Protein AF-A0A965JSG3-F1 (afdb_monomer_lite)

Foldseek 3Di:
DDDDDDDDPPVVVVVVVVVVVVVVVVVPPPPLQVPDDFDDPVQQVVLQVQCPDPPKAWDDPVVCVVCVVVVSHNDDPPWTWIWRQDPVAIKIFTHDPRGTRGIDGDD

Radius of gyration: 24.78 Å; chains: 1; bounding box: 56×25×81 Å

Structure (mmCIF, N/CA/C/O backbone):
data_AF-A0A965JSG3-F1
#
_entry.id   AF-A0A965JSG3-F1
#
loop_
_atom_site.group_PDB
_atom_site.id
_atom_site.type_symbol
_atom_site.label_atom_id
_atom_site.label_alt_id
_atom_site.label_comp_id
_atom_site.label_asym_id
_atom_site.label_entity_id
_atom_site.label_seq_id
_atom_site.pdbx_PDB_ins_code
_atom_site.Cartn_x
_atom_site.Cartn_y
_atom_site.Cartn_z
_atom_site.occupancy
_atom_site.B_iso_or_equiv
_atom_site.auth_seq_id
_atom_site.auth_comp_id
_atom_site.auth_asym_id
_atom_site.auth_atom_id
_atom_site.pdbx_PDB_model_num
ATOM 1 N N . MET A 1 1 ? 42.161 -3.554 -65.726 1.00 41.66 1 MET A N 1
ATOM 2 C CA . MET A 1 1 ? 41.449 -2.260 -65.621 1.00 41.66 1 MET A CA 1
ATOM 3 C C . MET A 1 1 ? 40.002 -2.525 -65.216 1.00 41.66 1 MET A C 1
ATOM 5 O O . MET A 1 1 ? 39.480 -3.579 -65.545 1.00 41.66 1 MET A O 1
ATOM 9 N N . LYS A 1 2 ? 39.448 -1.614 -64.410 1.00 43.88 2 LYS A N 1
ATOM 10 C CA . LYS A 1 2 ? 38.191 -1.651 -63.633 1.00 43.88 2 LYS A CA 1
ATOM 11 C C . LYS A 1 2 ? 36.979 -2.034 -64.516 1.00 43.88 2 LYS A C 1
ATOM 13 O O . LYS A 1 2 ? 36.948 -1.667 -65.680 1.00 43.88 2 LYS A O 1
ATOM 18 N N . ASN A 1 3 ? 35.994 -2.805 -64.051 1.00 42.75 3 ASN A N 1
ATOM 19 C CA . ASN A 1 3 ? 34.887 -2.276 -63.251 1.00 42.75 3 ASN A CA 1
ATOM 20 C C . ASN A 1 3 ? 34.197 -3.398 -62.461 1.00 42.75 3 ASN A C 1
ATOM 22 O O . ASN A 1 3 ? 33.432 -4.196 -63.002 1.00 42.75 3 ASN A O 1
ATOM 26 N N . VAL A 1 4 ? 34.475 -3.421 -61.156 1.00 55.81 4 VAL A N 1
ATOM 27 C CA . VAL A 1 4 ? 33.744 -4.219 -60.174 1.00 55.81 4 VAL A CA 1
ATOM 28 C C . VAL A 1 4 ? 32.333 -3.659 -60.088 1.00 55.81 4 VAL A C 1
ATOM 30 O O . VAL A 1 4 ? 32.110 -2.510 -59.711 1.00 55.81 4 VAL A O 1
ATOM 33 N N . TRP A 1 5 ? 31.414 -4.509 -60.516 1.00 43.09 5 TRP A N 1
ATOM 34 C CA . TRP A 1 5 ? 29.978 -4.358 -60.483 1.00 43.09 5 TRP A CA 1
ATOM 35 C C . TRP A 1 5 ? 29.450 -3.673 -59.224 1.00 43.09 5 TRP A C 1
ATOM 37 O O . TRP A 1 5 ? 29.788 -4.021 -58.092 1.00 43.09 5 TRP A O 1
ATOM 47 N N . ALA A 1 6 ? 28.527 -2.750 -59.479 1.00 49.22 6 ALA A N 1
ATOM 48 C CA . ALA A 1 6 ? 27.595 -2.162 -58.541 1.00 49.22 6 ALA A CA 1
ATOM 49 C C . ALA A 1 6 ? 26.990 -3.221 -57.602 1.00 49.22 6 ALA A C 1
ATOM 51 O O . ALA A 1 6 ? 26.033 -3.915 -57.939 1.00 49.22 6 ALA A O 1
ATOM 52 N N . LYS A 1 7 ? 27.542 -3.342 -56.396 1.00 44.25 7 LYS A N 1
ATOM 53 C CA . LYS A 1 7 ? 26.985 -4.205 -55.352 1.00 44.25 7 LYS A CA 1
ATOM 54 C C . LYS A 1 7 ? 27.195 -3.595 -53.971 1.00 44.25 7 LYS A C 1
ATOM 56 O O . LYS A 1 7 ? 27.683 -4.250 -53.069 1.00 44.25 7 LYS A O 1
ATOM 61 N N . ASN A 1 8 ? 26.853 -2.316 -53.812 1.00 46.38 8 ASN A N 1
ATOM 62 C CA . ASN A 1 8 ? 26.938 -1.642 -52.510 1.00 46.38 8 ASN A CA 1
ATOM 63 C C . ASN A 1 8 ? 25.798 -0.643 -52.248 1.00 46.38 8 ASN A C 1
ATOM 65 O O . ASN A 1 8 ? 25.968 0.322 -51.517 1.00 46.38 8 ASN A O 1
ATOM 69 N N . SER A 1 9 ? 24.611 -0.870 -52.825 1.00 44.41 9 SER A N 1
ATOM 70 C CA . SER A 1 9 ? 23.458 0.037 -52.654 1.00 44.41 9 SER A CA 1
ATOM 71 C C . SER A 1 9 ? 22.160 -0.669 -52.232 1.00 44.41 9 SER A C 1
ATOM 73 O O . SER A 1 9 ? 21.063 -0.225 -52.543 1.00 44.41 9 SER A O 1
ATOM 75 N N . LYS A 1 10 ? 22.258 -1.806 -51.525 1.00 46.12 10 LYS A N 1
ATOM 76 C CA . LYS A 1 10 ? 21.085 -2.477 -50.918 1.00 46.12 10 LYS A CA 1
ATOM 77 C C . LYS A 1 10 ? 21.164 -2.656 -49.396 1.00 46.12 10 LYS A C 1
ATOM 79 O O . LYS A 1 10 ? 20.122 -2.759 -48.761 1.00 46.12 10 LYS A O 1
ATOM 84 N N . ASN A 1 11 ? 22.351 -2.565 -48.787 1.00 48.06 11 ASN A N 1
ATOM 85 C CA . ASN A 1 11 ? 22.512 -2.752 -47.334 1.00 48.06 11 ASN A CA 1
ATOM 86 C C . ASN A 1 11 ? 22.210 -1.508 -46.478 1.00 48.06 11 ASN A C 1
ATOM 88 O O . ASN A 1 11 ? 22.027 -1.634 -45.273 1.00 48.06 11 ASN A O 1
ATOM 92 N N . SER A 1 12 ? 22.120 -0.307 -47.062 1.00 49.56 12 SER A N 1
ATOM 93 C CA . SER A 1 12 ? 21.854 0.923 -46.289 1.00 49.56 12 SER A CA 1
ATOM 94 C C . SER A 1 12 ? 20.365 1.120 -45.946 1.00 49.56 12 SER A C 1
ATOM 96 O O . SER A 1 12 ? 20.038 1.763 -44.951 1.00 49.56 12 SER A O 1
ATOM 98 N N . GLN A 1 13 ? 19.450 0.542 -46.734 1.00 51.16 13 GLN A N 1
ATOM 99 C CA . GLN A 1 13 ? 17.998 0.734 -46.579 1.00 51.16 13 GLN A CA 1
ATOM 100 C C . GLN A 1 13 ? 17.388 -0.174 -45.494 1.00 51.16 13 GLN A C 1
ATOM 102 O O . GLN A 1 13 ? 16.544 0.275 -44.722 1.00 51.16 13 GLN A O 1
ATOM 107 N N . MET A 1 14 ? 17.861 -1.421 -45.359 1.00 47.16 14 MET A N 1
ATOM 108 C CA . MET A 1 14 ? 17.366 -2.356 -44.332 1.00 47.16 14 MET A CA 1
ATOM 109 C C . MET A 1 14 ? 17.707 -1.907 -42.904 1.00 47.16 14 MET A C 1
ATOM 111 O O . MET A 1 14 ? 16.933 -2.143 -41.980 1.00 47.16 14 MET A O 1
ATOM 115 N N . ASN A 1 15 ? 18.825 -1.195 -42.730 1.00 54.97 15 ASN A N 1
ATOM 116 C CA . ASN A 1 15 ? 19.270 -0.721 -41.420 1.00 54.97 15 ASN A CA 1
ATOM 117 C C . ASN A 1 15 ? 18.386 0.419 -40.880 1.00 54.97 15 ASN A C 1
ATOM 119 O O . ASN A 1 15 ? 18.151 0.520 -39.681 1.00 54.97 15 ASN A O 1
ATOM 123 N N . LYS A 1 16 ? 17.836 1.258 -41.770 1.00 54.22 16 LYS A N 1
ATOM 124 C CA . LYS A 1 16 ? 16.940 2.363 -41.389 1.00 54.22 16 LYS A CA 1
ATOM 125 C C . LYS A 1 16 ? 15.551 1.868 -40.985 1.00 54.22 16 LYS A C 1
ATOM 127 O O . LYS A 1 16 ? 14.961 2.418 -40.061 1.00 54.22 16 LYS A O 1
ATOM 132 N N . LEU A 1 17 ? 15.055 0.809 -41.633 1.00 55.38 17 LEU A N 1
ATOM 133 C CA . LEU A 1 17 ? 13.758 0.207 -41.308 1.00 55.38 17 LEU A CA 1
ATOM 134 C C . LEU A 1 17 ? 13.779 -0.506 -39.946 1.00 55.38 17 LEU A C 1
ATOM 136 O O . LEU A 1 17 ? 12.828 -0.395 -39.177 1.00 55.38 17 LEU A O 1
ATOM 140 N N . ALA A 1 18 ? 14.884 -1.189 -39.628 1.00 58.59 18 ALA A N 1
ATOM 141 C CA . ALA A 1 18 ? 15.072 -1.854 -38.340 1.00 58.59 18 ALA A CA 1
ATOM 142 C C . ALA A 1 18 ? 15.116 -0.855 -37.170 1.00 58.59 18 ALA A C 1
ATOM 144 O O . ALA A 1 18 ? 14.498 -1.093 -36.136 1.00 58.59 18 ALA A O 1
ATOM 145 N N . ILE A 1 19 ? 15.775 0.296 -37.354 1.00 59.22 19 ILE A N 1
ATOM 146 C CA . ILE A 1 19 ? 15.809 1.374 -36.353 1.00 59.22 19 ILE A CA 1
ATOM 147 C C . ILE A 1 19 ? 14.409 1.974 -36.152 1.00 59.22 19 ILE A C 1
ATOM 149 O O . ILE A 1 19 ? 14.006 2.217 -35.018 1.00 59.22 19 ILE A O 1
ATOM 153 N N . LEU A 1 20 ? 13.633 2.161 -37.225 1.00 54.78 20 LEU A N 1
ATOM 154 C CA . LEU A 1 20 ? 12.282 2.725 -37.138 1.00 54.78 20 LEU A CA 1
ATOM 155 C C . LEU A 1 20 ? 11.301 1.795 -36.397 1.00 54.78 20 LEU A C 1
ATOM 157 O O . LEU A 1 20 ? 10.486 2.268 -35.608 1.00 54.78 20 LEU A O 1
ATOM 161 N N . LEU A 1 21 ? 11.422 0.476 -36.593 1.00 54.75 21 LEU A N 1
ATOM 162 C CA . LEU A 1 21 ? 10.667 -0.528 -35.831 1.00 54.75 21 LEU A CA 1
ATOM 163 C C . LEU A 1 21 ? 11.096 -0.575 -34.357 1.00 54.75 21 LEU A C 1
ATOM 165 O O . LEU A 1 21 ? 10.245 -0.731 -33.486 1.00 54.75 21 LEU A O 1
ATOM 169 N N . PHE A 1 22 ? 12.383 -0.361 -34.065 1.00 53.62 22 PHE A N 1
ATOM 170 C CA . PHE A 1 22 ? 12.880 -0.279 -32.690 1.00 53.62 22 PHE A CA 1
ATOM 171 C C . PHE A 1 22 ? 12.284 0.917 -31.930 1.00 53.62 22 PHE A C 1
ATOM 173 O O . PHE A 1 22 ? 11.947 0.780 -30.760 1.00 53.62 22 PHE A O 1
ATOM 180 N N . PHE A 1 23 ? 12.073 2.062 -32.594 1.00 52.34 23 PHE A N 1
ATOM 181 C CA . PHE A 1 23 ? 11.407 3.229 -31.993 1.00 52.34 23 PHE A CA 1
ATOM 182 C C . PHE A 1 23 ? 9.894 3.038 -31.796 1.00 52.34 23 PHE A C 1
ATOM 184 O O . PHE A 1 23 ? 9.341 3.556 -30.827 1.00 52.34 23 PHE A O 1
ATOM 191 N N . PHE A 1 24 ? 9.225 2.267 -32.659 1.00 50.59 24 PHE A N 1
ATOM 192 C CA . PHE A 1 24 ? 7.779 2.020 -32.560 1.00 50.59 24 PHE A CA 1
ATOM 193 C C . PHE A 1 24 ? 7.394 1.032 -31.441 1.00 50.59 24 PHE A C 1
ATOM 195 O O . PHE A 1 24 ? 6.232 0.975 -31.050 1.00 50.59 24 PHE A O 1
ATOM 202 N N . CYS A 1 25 ? 8.352 0.275 -30.893 1.00 47.62 25 CYS A N 1
ATOM 203 C CA . CYS A 1 25 ? 8.125 -0.610 -29.743 1.00 47.62 25 CYS A CA 1
ATOM 204 C C . CYS A 1 25 ? 8.226 0.097 -28.380 1.00 47.62 25 CYS A C 1
ATOM 206 O O . CYS A 1 25 ? 7.845 -0.486 -27.367 1.00 47.62 25 CYS A O 1
ATOM 208 N N . ILE A 1 26 ? 8.723 1.338 -28.326 1.00 50.75 26 ILE A N 1
ATOM 209 C CA . ILE A 1 26 ? 8.938 2.067 -27.061 1.00 50.75 26 ILE A CA 1
ATOM 210 C C . ILE A 1 26 ? 7.676 2.841 -26.640 1.00 50.75 26 ILE A C 1
ATOM 212 O O . ILE A 1 26 ? 7.502 3.173 -25.471 1.00 50.75 26 ILE A O 1
ATOM 216 N N . SER A 1 27 ? 6.736 3.074 -27.558 1.00 44.81 27 SER A N 1
ATOM 217 C CA . SER A 1 27 ? 5.512 3.853 -27.318 1.00 44.81 27 SER A CA 1
ATOM 218 C C . SER A 1 27 ? 4.442 3.147 -26.472 1.00 44.81 27 SER A C 1
ATOM 220 O O . SER A 1 27 ? 3.416 3.757 -26.179 1.00 44.81 27 SER A O 1
ATOM 222 N N . CYS A 1 28 ? 4.664 1.901 -26.040 1.00 50.38 28 CYS A N 1
ATOM 223 C CA . CYS A 1 28 ? 3.758 1.176 -25.135 1.00 50.38 28 CYS A CA 1
ATOM 224 C C . CYS A 1 28 ? 4.310 0.983 -23.717 1.00 50.38 28 CYS A C 1
ATOM 226 O O . CYS A 1 28 ? 3.689 0.283 -22.919 1.00 50.38 28 CYS A O 1
ATOM 228 N N . VAL A 1 29 ? 5.457 1.577 -23.386 1.00 51.78 29 VAL A N 1
ATOM 229 C CA . VAL A 1 29 ? 5.969 1.542 -22.015 1.00 51.78 29 VAL A CA 1
ATOM 230 C C . VAL A 1 29 ? 5.485 2.809 -21.327 1.00 51.78 29 VAL A C 1
ATOM 232 O O . VAL A 1 29 ? 5.911 3.907 -21.676 1.00 51.78 29 VAL A O 1
ATOM 235 N N . ASP A 1 30 ? 4.549 2.661 -20.390 1.00 48.78 30 ASP A N 1
ATOM 236 C CA . ASP A 1 30 ? 4.131 3.733 -19.489 1.00 48.78 30 ASP A CA 1
ATOM 237 C C . ASP A 1 30 ? 5.408 4.298 -18.840 1.00 48.78 30 ASP A C 1
ATOM 239 O O . ASP A 1 30 ? 6.049 3.643 -18.015 1.00 48.78 30 ASP A O 1
ATOM 243 N N . LEU A 1 31 ? 5.847 5.479 -19.292 1.00 50.56 31 LEU A N 1
ATOM 244 C CA . LEU A 1 31 ? 7.118 6.114 -18.906 1.00 50.56 31 LEU A CA 1
ATOM 245 C C . LEU A 1 31 ? 7.221 6.364 -17.390 1.00 50.56 31 LEU A C 1
ATOM 247 O O . LEU A 1 31 ? 8.299 6.678 -16.895 1.00 50.56 31 LEU A O 1
ATOM 251 N N . ASN A 1 32 ? 6.130 6.160 -16.648 1.00 50.91 32 ASN A N 1
ATOM 252 C CA . ASN A 1 32 ? 6.096 6.156 -15.190 1.00 50.91 32 ASN A CA 1
ATOM 253 C C . ASN A 1 32 ? 6.787 4.937 -14.544 1.00 50.91 32 ASN A C 1
ATOM 255 O O . ASN A 1 32 ? 6.946 4.935 -13.327 1.00 50.91 32 ASN A O 1
ATOM 259 N N . GLN A 1 33 ? 7.183 3.908 -15.311 1.00 51.66 33 GLN A N 1
ATOM 260 C CA . GLN A 1 33 ? 7.838 2.698 -14.781 1.00 51.66 33 GLN A CA 1
ATOM 261 C C . GLN A 1 33 ? 9.372 2.669 -14.902 1.00 51.66 33 GLN A C 1
ATOM 263 O O . GLN A 1 33 ? 10.018 1.803 -14.305 1.00 51.66 33 GLN A O 1
ATOM 268 N N . PHE A 1 34 ? 9.990 3.597 -15.641 1.00 46.41 34 PHE A N 1
ATOM 269 C CA . PHE A 1 34 ? 11.451 3.651 -15.750 1.00 46.41 34 PHE A CA 1
ATOM 270 C C . PHE A 1 34 ? 12.067 4.121 -14.422 1.00 46.41 34 PHE A C 1
ATOM 272 O O . PHE A 1 34 ? 11.901 5.269 -14.024 1.00 46.41 34 PHE A O 1
ATOM 279 N N . GLY A 1 35 ? 12.781 3.222 -13.736 1.00 57.62 35 GLY A N 1
ATOM 280 C CA . GLY A 1 35 ? 13.412 3.492 -12.435 1.00 57.62 35 GLY A CA 1
ATOM 281 C C . GLY A 1 35 ? 12.622 3.005 -11.218 1.00 57.62 35 GLY A C 1
ATOM 282 O O . GLY A 1 35 ? 13.054 3.221 -10.088 1.00 57.62 35 GLY A O 1
ATOM 283 N N . CYS A 1 36 ? 11.499 2.314 -11.421 1.00 70.06 36 CYS A N 1
ATOM 284 C CA . CYS A 1 36 ? 10.768 1.688 -10.328 1.00 70.06 36 CYS A CA 1
ATOM 285 C C . CYS A 1 36 ? 11.532 0.465 -9.810 1.00 70.06 36 CYS A C 1
ATOM 287 O O . CYS A 1 36 ? 11.499 -0.612 -10.408 1.00 70.06 36 CYS A O 1
ATOM 289 N N . LEU A 1 37 ? 12.230 0.639 -8.690 1.00 76.50 37 LEU A N 1
ATOM 290 C CA . LEU A 1 37 ? 12.771 -0.476 -7.921 1.00 76.50 37 LEU A CA 1
ATOM 291 C C . LEU A 1 37 ? 11.619 -1.294 -7.334 1.00 76.50 37 LEU A C 1
ATOM 293 O O . LEU A 1 37 ? 10.531 -0.768 -7.109 1.00 76.50 37 LEU A O 1
ATOM 297 N N . ALA A 1 38 ? 11.845 -2.588 -7.104 1.00 81.25 38 ALA A N 1
ATOM 298 C CA . ALA A 1 38 ? 10.895 -3.391 -6.343 1.00 81.25 38 ALA A CA 1
ATOM 299 C C . ALA A 1 38 ? 10.715 -2.785 -4.933 1.00 81.25 38 ALA A C 1
ATOM 301 O O . ALA A 1 38 ? 11.675 -2.210 -4.409 1.00 81.25 38 ALA A O 1
ATOM 302 N N . PRO A 1 39 ? 9.523 -2.911 -4.311 1.00 84.94 39 PRO A N 1
ATOM 303 C CA . PRO A 1 39 ? 9.350 -2.528 -2.914 1.00 84.94 39 PRO A CA 1
ATOM 304 C C . PRO A 1 39 ? 10.392 -3.239 -2.051 1.00 84.94 39 PRO A C 1
ATOM 306 O O . PRO A 1 39 ? 10.710 -4.403 -2.309 1.00 84.94 39 PRO A O 1
ATOM 309 N N . SER A 1 40 ? 10.909 -2.556 -1.031 1.00 89.50 40 SER A N 1
ATOM 310 C CA . SER A 1 40 ? 11.825 -3.195 -0.090 1.00 89.50 40 SER A CA 1
ATOM 311 C C . SER A 1 40 ? 11.103 -4.280 0.720 1.00 89.50 40 SER A C 1
ATOM 313 O O . SER A 1 40 ? 9.888 -4.206 0.934 1.00 89.50 40 SER A O 1
ATOM 315 N N . ASP A 1 41 ? 11.844 -5.267 1.230 1.00 91.62 41 ASP A N 1
ATOM 316 C CA . ASP A 1 41 ? 11.276 -6.291 2.123 1.00 91.62 41 ASP A CA 1
ATOM 317 C C . ASP A 1 41 ? 10.663 -5.666 3.389 1.00 91.62 41 ASP A C 1
ATOM 319 O O . ASP A 1 41 ? 9.664 -6.157 3.924 1.00 91.62 41 ASP A O 1
ATOM 323 N N . TYR A 1 42 ? 11.216 -4.536 3.839 1.00 92.31 42 TYR A N 1
ATOM 324 C CA . TYR A 1 42 ? 10.670 -3.749 4.941 1.00 92.31 42 TYR A CA 1
ATOM 325 C C . TYR A 1 42 ? 9.284 -3.180 4.602 1.00 92.31 42 TYR A C 1
ATOM 327 O O . TYR A 1 42 ? 8.341 -3.337 5.379 1.00 92.31 42 TYR A O 1
ATOM 335 N N . ASP A 1 43 ? 9.121 -2.578 3.422 1.00 91.56 43 ASP A N 1
ATOM 336 C CA . ASP A 1 43 ? 7.831 -2.020 3.003 1.00 91.56 43 ASP A CA 1
ATOM 337 C C . ASP A 1 43 ? 6.791 -3.118 2.787 1.00 91.56 43 ASP A C 1
ATOM 339 O O . ASP A 1 43 ? 5.630 -2.953 3.165 1.00 91.56 43 ASP A O 1
ATOM 343 N N . LYS A 1 44 ? 7.207 -4.251 2.206 1.00 94.38 44 LYS A N 1
ATOM 344 C CA . LYS A 1 44 ? 6.326 -5.399 1.977 1.00 94.38 44 LYS A CA 1
ATOM 345 C C . LYS A 1 44 ? 5.845 -5.991 3.302 1.00 94.38 44 LYS A C 1
ATOM 347 O O . LYS A 1 44 ? 4.646 -6.183 3.483 1.00 94.38 44 LYS A O 1
ATOM 352 N N . SER A 1 45 ? 6.756 -6.237 4.245 1.00 95.94 45 SER A N 1
ATOM 353 C CA . SER A 1 45 ? 6.409 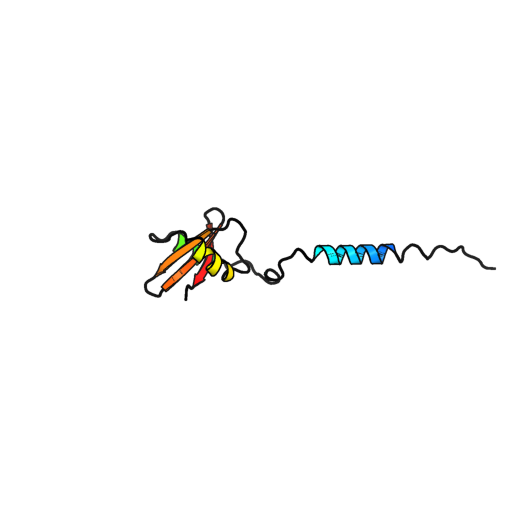-6.784 5.565 1.00 95.94 45 SER A CA 1
ATOM 354 C C . SER A 1 45 ? 5.544 -5.827 6.390 1.00 95.94 45 SER A C 1
ATOM 356 O O . SER A 1 45 ? 4.576 -6.257 7.015 1.00 95.94 45 SER A O 1
ATOM 358 N N . THR A 1 46 ? 5.819 -4.523 6.330 1.00 94.88 46 THR A N 1
ATOM 359 C CA . THR A 1 46 ? 5.000 -3.498 6.994 1.00 94.88 46 THR A CA 1
ATOM 360 C C . THR A 1 46 ? 3.597 -3.422 6.389 1.00 94.88 46 THR A C 1
ATOM 362 O O . THR A 1 46 ? 2.603 -3.425 7.115 1.00 94.88 46 THR A O 1
ATOM 365 N N . ALA A 1 47 ? 3.495 -3.422 5.057 1.00 95.62 47 ALA A N 1
ATOM 366 C CA . ALA A 1 47 ? 2.216 -3.452 4.355 1.00 95.62 47 ALA A CA 1
ATOM 367 C C . ALA A 1 47 ? 1.406 -4.712 4.690 1.00 95.62 47 ALA A C 1
ATOM 369 O O . ALA A 1 47 ? 0.196 -4.620 4.898 1.00 95.62 47 ALA A O 1
ATOM 370 N N . GLN A 1 48 ? 2.072 -5.867 4.777 1.00 97.25 48 GLN A N 1
ATOM 371 C CA . GLN A 1 48 ? 1.445 -7.133 5.146 1.00 97.25 48 GLN A CA 1
ATOM 372 C C . GLN A 1 48 ? 0.920 -7.096 6.584 1.00 97.25 48 GLN A C 1
ATOM 374 O O . GLN A 1 48 ? -0.234 -7.434 6.815 1.00 97.25 48 GLN A O 1
ATOM 379 N N . SER A 1 49 ? 1.710 -6.574 7.525 1.00 95.44 49 SER A N 1
ATOM 380 C CA . SER A 1 49 ? 1.284 -6.379 8.915 1.00 95.44 49 SER A CA 1
ATOM 381 C C . SER A 1 49 ? 0.014 -5.521 9.021 1.00 95.44 49 SER A C 1
A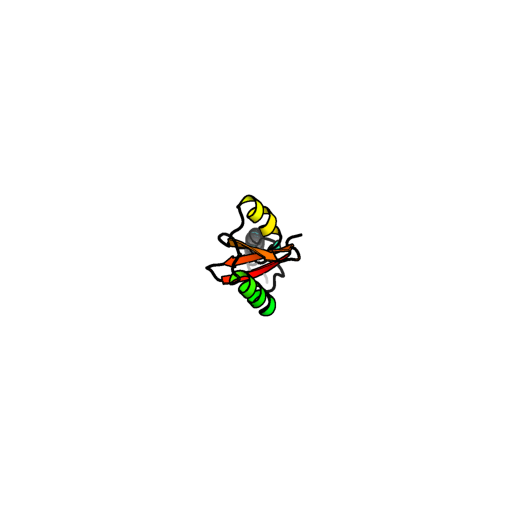TOM 383 O O . SER A 1 49 ? -0.931 -5.876 9.728 1.00 95.44 49 SER A O 1
ATOM 385 N N . TYR A 1 50 ? -0.072 -4.425 8.258 1.00 94.50 50 TYR A N 1
ATOM 386 C CA . TYR A 1 50 ? -1.296 -3.619 8.208 1.00 94.50 50 TYR A CA 1
ATOM 387 C C . TYR A 1 50 ? -2.461 -4.364 7.556 1.00 94.50 50 TYR A C 1
ATOM 389 O O . TYR A 1 50 ? -3.595 -4.251 8.015 1.00 94.50 50 TYR A O 1
ATOM 397 N N . TYR A 1 51 ? -2.202 -5.131 6.498 1.00 95.69 51 TYR A N 1
ATOM 398 C CA . TYR A 1 51 ? -3.240 -5.887 5.804 1.00 95.69 51 TYR A CA 1
ATOM 399 C C . TYR A 1 51 ? -3.872 -6.964 6.689 1.00 95.69 51 TYR A C 1
ATOM 401 O O . TYR A 1 51 ? -5.094 -7.097 6.703 1.00 95.69 51 TYR A O 1
ATOM 409 N N . ASP A 1 52 ? -3.053 -7.651 7.482 1.00 94.75 52 ASP A N 1
ATOM 410 C CA . ASP A 1 52 ? -3.488 -8.706 8.400 1.00 94.75 52 ASP A CA 1
ATOM 411 C C . ASP A 1 52 ? -4.161 -8.152 9.671 1.00 94.75 52 ASP A C 1
ATOM 413 O O . ASP A 1 52 ? -4.751 -8.900 10.455 1.00 94.75 52 ASP A O 1
ATOM 417 N N . THR A 1 53 ? -4.107 -6.833 9.888 1.00 93.31 53 THR A N 1
ATOM 418 C CA . THR A 1 53 ? -4.739 -6.189 11.042 1.00 93.31 53 THR A CA 1
ATOM 419 C C . THR A 1 53 ? -6.261 -6.112 10.878 1.00 93.31 53 THR A C 1
ATOM 421 O O . THR A 1 53 ? -6.797 -5.703 9.845 1.00 93.31 53 THR A O 1
ATOM 424 N N . ILE A 1 54 ? -6.983 -6.451 11.950 1.00 84.88 54 ILE A N 1
ATOM 425 C CA . ILE A 1 54 ? -8.444 -6.337 12.015 1.00 84.88 54 ILE A CA 1
ATOM 426 C C . ILE A 1 54 ? -8.854 -4.866 11.856 1.00 84.88 54 ILE A C 1
ATOM 428 O O . ILE A 1 54 ? -8.352 -3.990 12.557 1.00 84.88 54 ILE A O 1
ATOM 432 N N . GLY A 1 55 ? -9.804 -4.602 10.956 1.00 83.56 55 GLY A N 1
ATOM 433 C CA . GLY A 1 55 ? -10.272 -3.248 10.633 1.00 83.56 55 GLY A CA 1
ATOM 434 C C . GLY A 1 55 ? -9.753 -2.718 9.296 1.00 83.56 55 GLY A C 1
ATOM 435 O O . GLY A 1 55 ? -10.195 -1.661 8.845 1.00 83.56 55 GLY A O 1
ATOM 436 N N . THR A 1 56 ? -8.877 -3.466 8.625 1.00 92.25 56 THR A N 1
ATOM 437 C CA . THR A 1 56 ? -8.497 -3.187 7.242 1.00 92.25 56 THR A CA 1
ATOM 438 C C . THR A 1 56 ? -9.660 -3.487 6.294 1.00 92.25 56 THR A C 1
ATOM 440 O O . THR A 1 56 ? -10.273 -4.552 6.346 1.00 92.25 56 THR A O 1
ATOM 443 N N . SER A 1 57 ? -9.998 -2.530 5.427 1.00 95.00 57 SER A N 1
ATOM 444 C CA . SER A 1 57 ? -11.190 -2.595 4.570 1.00 95.00 57 SER A CA 1
ATOM 445 C C . SER A 1 57 ? -10.882 -2.227 3.124 1.00 95.00 57 SER A C 1
ATOM 447 O O . SER A 1 57 ? -10.024 -1.393 2.854 1.00 95.00 57 SER A O 1
ATOM 449 N N . LEU A 1 58 ? -11.565 -2.865 2.172 1.00 95.81 58 LEU A N 1
ATOM 450 C CA 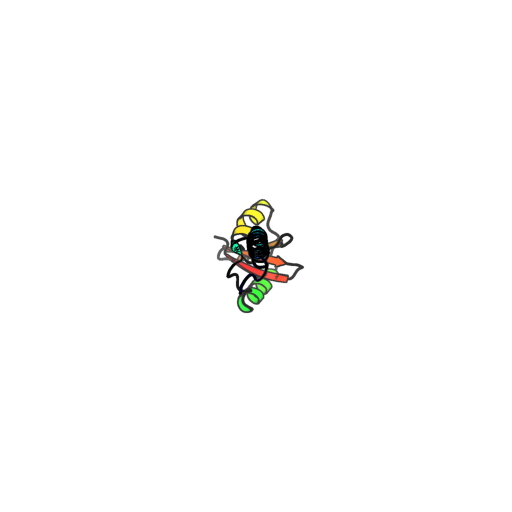. LEU A 1 58 ? -11.412 -2.547 0.752 1.00 95.81 58 LEU A CA 1
ATOM 451 C C . LEU A 1 58 ? -11.922 -1.123 0.488 1.00 95.81 58 LEU A C 1
ATOM 453 O O . LEU A 1 58 ? -13.028 -0.776 0.904 1.00 95.81 58 LEU A O 1
ATOM 457 N N . VAL A 1 59 ? -11.138 -0.301 -0.214 1.00 94.62 59 VAL A N 1
ATOM 458 C CA . VAL A 1 59 ? -11.561 1.068 -0.539 1.00 94.62 59 VAL A CA 1
ATOM 459 C C . VAL A 1 59 ? -12.596 1.078 -1.665 1.00 94.62 59 VAL A C 1
ATOM 461 O O . VAL A 1 59 ? -12.580 0.226 -2.549 1.00 94.62 59 VAL A O 1
ATOM 464 N N . SER A 1 60 ? -13.478 2.080 -1.664 1.00 94.31 60 SER A N 1
ATOM 465 C CA . SER A 1 60 ? -14.440 2.292 -2.753 1.00 94.31 60 SER A CA 1
ATOM 466 C C . SER A 1 60 ? -13.750 2.707 -4.057 1.00 94.31 60 SER A C 1
ATOM 468 O O . SER A 1 60 ? -12.680 3.317 -4.025 1.00 94.31 60 SER A O 1
ATOM 470 N N . ASP A 1 61 ? -14.395 2.483 -5.205 1.00 90.81 61 ASP A N 1
ATOM 471 C CA . ASP A 1 61 ? -13.849 2.818 -6.533 1.00 90.81 61 ASP A CA 1
ATOM 472 C C . ASP A 1 61 ? -13.420 4.290 -6.667 1.00 90.81 61 ASP A C 1
ATOM 474 O O . ASP A 1 61 ? -12.408 4.618 -7.298 1.00 90.81 61 ASP A O 1
ATOM 478 N N . ALA A 1 62 ? -14.167 5.203 -6.040 1.00 89.19 62 ALA A N 1
ATOM 479 C CA . ALA A 1 62 ? -13.844 6.627 -6.037 1.00 89.19 62 ALA A CA 1
ATOM 480 C C . ALA A 1 62 ? -12.512 6.907 -5.319 1.00 89.19 62 ALA A C 1
ATOM 482 O O . ALA A 1 62 ? -11.679 7.669 -5.820 1.00 89.19 62 ALA A O 1
ATOM 483 N N . THR A 1 63 ? -12.292 6.275 -4.164 1.00 90.94 63 THR A N 1
ATOM 484 C CA . THR A 1 63 ? -11.042 6.385 -3.401 1.00 90.94 63 THR A CA 1
ATOM 485 C C . THR A 1 63 ? -9.920 5.614 -4.084 1.00 90.94 63 THR A C 1
ATOM 487 O O . THR A 1 63 ? -8.818 6.144 -4.209 1.00 90.94 63 THR A O 1
ATOM 490 N N . HIS A 1 64 ? -10.202 4.428 -4.627 1.00 92.06 64 HIS A N 1
ATOM 491 C CA . HIS A 1 64 ? -9.263 3.621 -5.405 1.00 92.06 64 HIS A CA 1
ATOM 492 C C . HIS A 1 64 ? -8.629 4.447 -6.518 1.00 92.06 64 HIS A C 1
ATOM 494 O O . HIS A 1 64 ? -7.410 4.512 -6.632 1.00 92.06 64 HIS A O 1
ATOM 500 N N . ASN A 1 65 ? -9.434 5.151 -7.316 1.00 90.44 65 ASN A N 1
ATOM 501 C CA . ASN A 1 65 ? -8.932 5.946 -8.438 1.00 90.44 65 ASN A CA 1
ATOM 502 C C . AS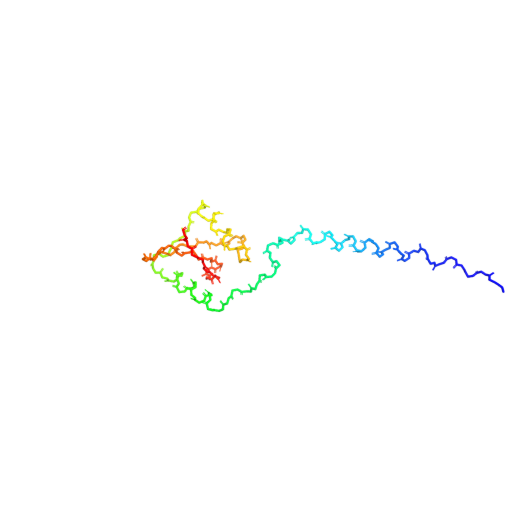N A 1 65 ? -8.080 7.152 -8.018 1.00 90.44 65 ASN A C 1
ATOM 504 O O . ASN A 1 65 ? -7.207 7.584 -8.777 1.00 90.44 65 ASN A O 1
ATOM 508 N N . LYS A 1 66 ? -8.305 7.688 -6.815 1.00 90.44 66 LYS A N 1
ATOM 509 C CA . LYS A 1 66 ? -7.458 8.738 -6.235 1.00 90.44 66 LYS A CA 1
ATOM 510 C C . LYS A 1 66 ? -6.148 8.154 -5.714 1.00 90.44 66 LYS A C 1
ATOM 512 O O . LYS A 1 66 ? -5.078 8.667 -6.029 1.00 90.44 66 LYS A O 1
ATOM 517 N N . VAL A 1 67 ? -6.233 7.066 -4.955 1.00 92.38 67 VAL A N 1
ATOM 518 C CA . VAL A 1 67 ? -5.098 6.463 -4.253 1.00 92.38 67 VAL A CA 1
ATOM 519 C C . VAL A 1 67 ? -4.197 5.665 -5.192 1.00 92.38 67 VAL A C 1
ATOM 521 O O . VAL A 1 67 ? -2.989 5.690 -5.003 1.00 92.38 67 VAL A O 1
ATOM 524 N N . ARG A 1 68 ? -4.717 5.048 -6.264 1.00 91.94 68 ARG A N 1
ATOM 525 C CA . ARG A 1 68 ? -3.896 4.321 -7.254 1.00 91.94 68 ARG A CA 1
ATOM 526 C C . ARG A 1 68 ? -2.765 5.184 -7.814 1.00 91.94 68 ARG A C 1
ATOM 528 O O . ARG A 1 68 ? -1.684 4.682 -8.085 1.00 91.94 68 ARG A O 1
ATOM 535 N N . LYS A 1 69 ? -2.993 6.500 -7.932 1.00 89.62 69 LYS A N 1
ATOM 536 C CA . LYS A 1 69 ? -1.991 7.468 -8.404 1.00 89.62 69 LYS A CA 1
ATOM 537 C C . LYS A 1 69 ? -0.818 7.631 -7.432 1.00 89.62 69 LYS A C 1
ATOM 539 O O . LYS A 1 69 ? 0.249 8.050 -7.856 1.00 89.62 69 LYS A O 1
ATOM 544 N N . LYS A 1 70 ? -1.009 7.291 -6.153 1.00 90.12 70 LYS A N 1
ATOM 545 C CA . LYS A 1 70 ? 0.048 7.238 -5.133 1.00 90.12 70 LYS A CA 1
ATOM 546 C C . LYS A 1 70 ? 0.899 5.964 -5.226 1.00 90.12 70 LYS A C 1
ATOM 548 O O . LYS A 1 70 ? 1.949 5.907 -4.604 1.00 90.12 70 LYS A O 1
ATOM 553 N N . PHE A 1 71 ? 0.490 4.981 -6.033 1.00 90.25 71 PHE A N 1
ATOM 554 C CA . PHE A 1 71 ? 1.246 3.759 -6.324 1.00 90.25 71 PHE A CA 1
ATOM 555 C C . PHE A 1 71 ? 1.718 3.709 -7.792 1.00 90.25 71 PHE A C 1
ATOM 557 O O . PHE A 1 71 ? 1.479 2.705 -8.466 1.00 90.25 71 PHE A O 1
ATOM 564 N N . PRO A 1 72 ? 2.371 4.761 -8.324 1.00 78.81 72 PRO A N 1
ATOM 565 C CA . PRO A 1 72 ? 2.617 4.893 -9.764 1.00 78.81 72 PRO A CA 1
ATOM 566 C C . PRO A 1 72 ? 3.437 3.729 -10.338 1.00 78.81 72 PRO A C 1
ATOM 568 O O . PRO A 1 72 ? 3.157 3.248 -11.429 1.00 78.81 72 PRO A O 1
ATOM 571 N N . CYS A 1 73 ? 4.403 3.236 -9.562 1.00 84.81 73 CYS A N 1
ATOM 572 C CA . CYS A 1 73 ? 5.291 2.141 -9.942 1.00 84.81 73 CYS A CA 1
ATOM 573 C C . CYS A 1 73 ? 4.696 0.748 -9.735 1.00 84.81 73 CYS A C 1
ATOM 575 O O . CYS A 1 73 ? 5.025 -0.200 -10.447 1.00 84.81 73 CYS A O 1
ATOM 577 N N . TYR A 1 74 ? 3.881 0.600 -8.694 1.00 89.06 74 TYR A N 1
ATOM 578 C CA . TYR A 1 74 ? 3.567 -0.712 -8.139 1.00 89.06 74 TYR A CA 1
ATOM 579 C C . TYR A 1 74 ? 2.209 -1.223 -8.579 1.00 89.06 74 TYR A C 1
ATOM 581 O O . TYR A 1 74 ? 2.027 -2.438 -8.653 1.00 89.06 74 TYR A O 1
ATOM 589 N N . TYR A 1 75 ? 1.281 -0.315 -8.880 1.00 91.56 75 TYR A N 1
ATOM 590 C CA . TYR A 1 75 ? -0.080 -0.658 -9.254 1.00 91.56 75 TYR A CA 1
ATOM 591 C C . TYR A 1 75 ? -0.135 -1.372 -10.607 1.00 91.56 75 TYR A C 1
ATOM 593 O O . TYR A 1 75 ? 0.442 -0.929 -11.599 1.00 91.56 75 TYR A O 1
ATOM 601 N N . ARG A 1 76 ? -0.893 -2.465 -10.657 1.00 90.38 76 ARG A N 1
ATOM 602 C CA . ARG A 1 76 ? -1.281 -3.174 -11.877 1.00 90.38 76 ARG A CA 1
ATOM 603 C C . ARG A 1 76 ? -2.798 -3.289 -11.950 1.00 90.38 76 ARG A C 1
ATOM 605 O O . ARG A 1 76 ? -3.497 -3.266 -10.938 1.00 90.38 76 ARG A O 1
ATOM 612 N N . ALA A 1 77 ? -3.317 -3.416 -13.168 1.00 89.50 77 ALA A N 1
ATOM 613 C CA . ALA A 1 77 ? -4.736 -3.680 -13.369 1.00 89.50 77 ALA A CA 1
ATOM 614 C C . ALA A 1 77 ? -5.142 -4.971 -12.633 1.00 89.50 77 ALA A C 1
ATOM 616 O O . ALA A 1 77 ? -4.491 -6.001 -12.790 1.00 89.50 77 ALA A O 1
ATOM 617 N N . GLY A 1 78 ? -6.203 -4.892 -11.828 1.00 90.62 78 GLY A N 1
ATOM 618 C CA . GLY A 1 78 ? -6.673 -5.996 -10.984 1.00 90.62 78 GLY A CA 1
ATOM 619 C C . GLY A 1 78 ? -6.157 -5.969 -9.542 1.00 90.62 78 GLY A C 1
ATOM 620 O O . GLY A 1 78 ? -6.700 -6.691 -8.706 1.00 90.62 78 GLY A O 1
ATOM 621 N N . ASP A 1 79 ? -5.176 -5.121 -9.220 1.00 95.12 79 ASP A N 1
ATOM 622 C CA . ASP A 1 79 ? -4.771 -4.912 -7.831 1.00 95.12 79 ASP A CA 1
ATOM 623 C C . ASP A 1 79 ? -5.898 -4.243 -7.035 1.00 95.12 79 ASP A C 1
ATOM 625 O O . ASP A 1 79 ? -6.651 -3.412 -7.551 1.00 95.12 79 ASP A O 1
ATOM 629 N N . LYS A 1 80 ? -5.989 -4.585 -5.752 1.00 96.19 80 LYS A N 1
ATOM 630 C CA . LYS A 1 80 ? -6.951 -4.019 -4.805 1.00 96.19 80 LYS A CA 1
ATOM 631 C C . LYS A 1 80 ? -6.242 -3.059 -3.864 1.00 96.19 80 LYS A C 1
ATOM 633 O O . LYS A 1 80 ? -5.078 -3.261 -3.529 1.00 96.19 80 LYS A O 1
ATOM 638 N N . ILE A 1 81 ? -6.950 -2.029 -3.417 1.00 96.88 81 ILE A N 1
ATOM 639 C CA . ILE A 1 81 ? -6.432 -1.092 -2.420 1.00 96.88 81 ILE A CA 1
ATOM 640 C C . ILE A 1 81 ? -7.268 -1.231 -1.154 1.00 96.88 81 ILE A C 1
ATOM 642 O O . ILE A 1 81 ? -8.492 -1.137 -1.200 1.00 96.88 81 ILE A O 1
ATOM 646 N N . TYR A 1 82 ? -6.608 -1.451 -0.025 1.00 97.25 82 TYR A N 1
ATOM 647 C CA . TYR A 1 82 ? -7.248 -1.508 1.283 1.00 97.25 82 TYR A CA 1
ATOM 648 C C . TYR A 1 82 ? -6.870 -0.281 2.112 1.00 97.25 82 TYR A C 1
ATOM 650 O O . TYR A 1 82 ? -5.785 0.270 1.946 1.00 97.25 82 TYR A O 1
ATOM 658 N N . ALA A 1 83 ? -7.762 0.163 2.988 1.00 96.38 83 ALA A N 1
ATOM 659 C CA . ALA A 1 83 ? -7.519 1.207 3.969 1.00 96.38 83 ALA A CA 1
ATOM 660 C C . ALA A 1 83 ? -7.386 0.587 5.358 1.00 96.38 83 ALA A C 1
ATOM 662 O O . ALA A 1 83 ? -8.239 -0.191 5.783 1.00 96.38 83 ALA A O 1
ATOM 663 N N . TYR A 1 84 ? -6.333 0.983 6.061 1.00 94.25 84 TYR A N 1
ATOM 664 C CA . TYR A 1 84 ? -6.097 0.688 7.463 1.00 94.25 84 TYR A CA 1
ATOM 665 C C . TYR A 1 84 ? -6.135 1.996 8.255 1.00 94.25 84 TYR A C 1
ATOM 667 O O . TYR A 1 84 ? -5.380 2.932 7.981 1.00 94.25 84 TYR A O 1
ATOM 675 N N . HIS A 1 85 ? -7.053 2.083 9.215 1.00 92.25 85 HIS A N 1
ATOM 676 C CA . HIS A 1 85 ? -7.241 3.277 10.031 1.00 92.25 85 HIS A CA 1
ATOM 677 C C . HIS A 1 85 ? -6.380 3.186 11.289 1.00 92.25 85 HIS A C 1
ATOM 679 O O . HIS A 1 85 ? -6.555 2.299 12.117 1.00 92.25 85 HIS A O 1
ATOM 685 N N . THR A 1 86 ? -5.464 4.136 11.439 1.00 87.88 86 THR A N 1
ATOM 686 C CA . THR A 1 86 ? -4.663 4.311 12.652 1.00 87.88 86 THR A CA 1
ATOM 687 C C . THR A 1 86 ? -5.145 5.533 13.420 1.00 87.88 86 THR A C 1
ATOM 689 O O . THR A 1 86 ? -5.84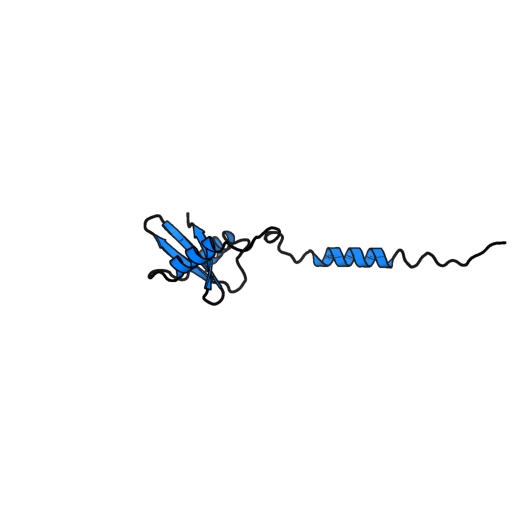6 6.388 12.877 1.00 87.88 86 THR A O 1
ATOM 692 N N . PHE A 1 87 ? -4.698 5.668 14.667 1.00 87.19 87 PHE A N 1
ATOM 693 C CA . PHE A 1 87 ? -4.912 6.891 15.445 1.00 87.19 87 PHE A CA 1
ATOM 694 C C . PHE A 1 87 ? -4.367 8.151 14.742 1.00 87.19 87 PHE A C 1
ATOM 696 O O . PHE A 1 87 ? -4.913 9.237 14.900 1.00 87.19 87 PHE A O 1
ATOM 703 N N . TRP A 1 88 ? -3.320 7.999 13.926 1.00 87.31 88 TRP A N 1
ATOM 704 C CA . TRP A 1 88 ? -2.600 9.094 13.270 1.00 87.31 88 TRP A CA 1
ATOM 705 C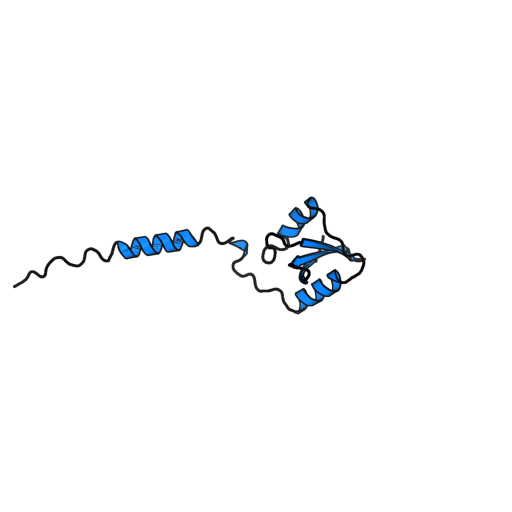 C . TRP A 1 88 ? -3.071 9.381 11.838 1.00 87.31 88 TRP A C 1
ATOM 707 O O . TRP A 1 88 ? -2.512 10.249 11.175 1.00 87.31 88 TRP A O 1
ATOM 717 N N . GLY A 1 89 ? -4.067 8.644 11.340 1.00 90.25 89 GLY A N 1
ATOM 718 C CA . GLY A 1 89 ? -4.583 8.793 9.981 1.00 90.25 89 GLY A CA 1
ATOM 719 C C . GLY A 1 89 ? -4.802 7.464 9.269 1.00 90.25 89 GLY A C 1
ATOM 720 O O . GLY A 1 89 ? -4.749 6.388 9.869 1.00 90.25 89 GLY A O 1
ATOM 721 N N . VAL A 1 90 ? -5.056 7.539 7.964 1.00 93.19 90 VAL A N 1
ATOM 722 C CA . VAL A 1 90 ? -5.345 6.368 7.128 1.00 93.19 90 VAL A CA 1
ATOM 723 C C . VAL A 1 90 ? -4.077 5.932 6.407 1.00 93.19 90 VAL A C 1
ATOM 725 O O . VAL A 1 90 ? -3.364 6.755 5.843 1.00 93.19 90 VAL A O 1
ATOM 728 N N . LYS A 1 91 ? -3.788 4.635 6.393 1.00 94.19 91 LYS A N 1
ATOM 729 C CA . LYS A 1 91 ? -2.767 4.035 5.530 1.00 94.19 91 LYS A CA 1
ATOM 730 C C . LYS A 1 91 ? -3.478 3.264 4.425 1.00 94.19 91 LYS A C 1
ATOM 732 O O . LYS A 1 91 ? -4.454 2.567 4.689 1.00 94.19 91 LYS A O 1
ATOM 737 N N . TYR A 1 92 ? -3.009 3.395 3.193 1.00 96.19 92 TYR A N 1
ATOM 738 C CA . TYR A 1 92 ? -3.530 2.646 2.058 1.00 96.19 92 TYR A CA 1
ATOM 739 C C . TYR A 1 92 ? -2.548 1.553 1.669 1.00 96.19 92 TYR A C 1
ATOM 741 O O . TYR A 1 92 ? -1.352 1.809 1.576 1.00 96.19 92 TYR A O 1
ATOM 749 N N . ILE A 1 93 ? -3.049 0.352 1.417 1.00 97.00 93 ILE A N 1
ATOM 750 C CA . ILE A 1 93 ? -2.255 -0.848 1.176 1.00 97.00 93 ILE A CA 1
ATOM 751 C C . ILE A 1 93 ? -2.591 -1.364 -0.216 1.00 97.00 93 ILE A C 1
ATOM 753 O O . ILE A 1 93 ? -3.763 -1.577 -0.529 1.00 97.00 93 ILE A O 1
ATOM 757 N N . LEU A 1 94 ? -1.575 -1.565 -1.048 1.00 96.88 94 LEU A N 1
ATOM 758 C CA . LEU A 1 94 ? -1.732 -2.184 -2.357 1.00 96.88 94 LEU A CA 1
ATOM 759 C C . LEU A 1 94 ? -1.641 -3.703 -2.207 1.00 96.88 94 LEU A C 1
ATOM 761 O O . LEU A 1 94 ? -0.616 -4.212 -1.759 1.00 96.88 94 LEU A O 1
ATOM 765 N N . VAL A 1 95 ? -2.685 -4.419 -2.616 1.00 96.75 95 VAL A N 1
ATOM 766 C CA . VAL A 1 95 ? -2.798 -5.875 -2.489 1.00 96.75 95 VAL A CA 1
ATOM 767 C C . VAL A 1 95 ? -2.946 -6.509 -3.864 1.00 96.75 95 VAL A C 1
ATOM 769 O O . VAL A 1 95 ? -3.812 -6.125 -4.655 1.00 96.75 95 VAL A O 1
ATOM 772 N N . ARG A 1 96 ? -2.134 -7.530 -4.133 1.00 95.50 96 ARG A N 1
ATOM 773 C CA . ARG A 1 96 ? -2.156 -8.309 -5.371 1.00 95.50 96 ARG A CA 1
ATOM 774 C C . ARG A 1 96 ? -2.262 -9.788 -5.042 1.00 95.50 96 ARG A C 1
ATOM 776 O O . ARG A 1 96 ? -1.449 -10.315 -4.298 1.00 95.50 96 ARG A O 1
ATOM 783 N N . HIS A 1 97 ? -3.257 -10.458 -5.621 1.00 94.75 97 HIS A N 1
ATOM 784 C CA . HIS A 1 97 ? -3.496 -11.895 -5.417 1.00 94.75 97 HIS A CA 1
ATOM 785 C C . HIS A 1 97 ? -3.562 -12.320 -3.934 1.00 94.75 97 HIS A C 1
ATOM 787 O O . HIS A 1 97 ? -3.193 -13.436 -3.595 1.00 94.75 97 HIS A O 1
ATOM 793 N N . GLY A 1 98 ? -4.042 -11.434 -3.054 1.00 93.00 98 GLY A N 1
ATOM 794 C CA . GLY A 1 98 ? -4.137 -11.696 -1.614 1.00 93.00 98 GLY A CA 1
ATOM 795 C C . GLY A 1 98 ? -2.883 -11.358 -0.803 1.00 93.00 98 GLY A C 1
ATOM 796 O O . GLY A 1 98 ? -2.943 -11.449 0.416 1.00 93.00 98 GLY A O 1
ATOM 797 N N . GLU A 1 99 ? -1.794 -10.915 -1.437 1.00 94.50 99 GLU A N 1
ATOM 798 C CA . GLU A 1 99 ? -0.577 -10.461 -0.754 1.00 94.50 99 GLU A CA 1
ATOM 799 C C . GLU A 1 99 ? -0.443 -8.939 -0.785 1.00 94.50 99 GLU A C 1
ATOM 801 O O . GLU A 1 99 ? -0.690 -8.302 -1.816 1.00 94.50 99 GLU A O 1
ATOM 806 N N . ALA A 1 100 ? 0.019 -8.348 0.317 1.00 96.31 100 ALA A N 1
ATOM 807 C CA . ALA A 1 100 ? 0.393 -6.944 0.338 1.00 96.31 100 ALA A CA 1
ATOM 808 C C . ALA A 1 100 ? 1.703 -6.723 -0.439 1.00 96.31 100 ALA A C 1
ATOM 810 O O . ALA A 1 100 ? 2.698 -7.426 -0.258 1.00 96.31 100 ALA A O 1
ATOM 811 N N . ILE A 1 101 ? 1.702 -5.725 -1.323 1.00 95.31 101 ILE A N 1
ATOM 812 C CA . ILE A 1 101 ? 2.858 -5.340 -2.141 1.00 95.31 101 ILE A CA 1
ATOM 813 C C . ILE A 1 101 ? 3.623 -4.192 -1.486 1.00 95.31 101 ILE A C 1
ATOM 815 O O . ILE A 1 101 ? 4.848 -4.216 -1.440 1.00 95.31 101 ILE A O 1
ATOM 819 N N . THR A 1 102 ? 2.905 -3.171 -1.021 1.00 95.44 102 THR A N 1
ATOM 820 C CA . THR A 1 102 ? 3.457 -1.966 -0.387 1.00 95.44 102 THR A CA 1
ATOM 821 C C . THR A 1 102 ? 2.314 -1.135 0.214 1.00 95.44 102 THR A C 1
ATOM 823 O O . THR A 1 102 ? 1.137 -1.465 0.030 1.00 95.44 102 THR A O 1
ATOM 826 N N . TYR A 1 103 ? 2.637 -0.053 0.918 1.00 94.69 103 TYR A N 1
ATOM 827 C CA . TYR A 1 103 ? 1.669 0.862 1.515 1.00 94.69 103 TYR A CA 1
ATOM 828 C C . TYR A 1 103 ? 2.056 2.327 1.272 1.00 94.69 103 TYR A C 1
ATOM 830 O O . TYR A 1 103 ? 3.205 2.644 0.978 1.00 94.69 103 TYR A O 1
ATOM 838 N N . VAL A 1 104 ? 1.084 3.230 1.391 1.00 93.94 104 VAL A N 1
ATOM 839 C CA . VAL A 1 104 ? 1.284 4.686 1.356 1.00 93.94 104 VAL A CA 1
ATOM 840 C C . VAL A 1 104 ? 0.415 5.365 2.401 1.00 93.94 104 VAL A C 1
ATOM 842 O O . VAL A 1 104 ? -0.628 4.852 2.810 1.00 93.94 104 VAL A O 1
ATOM 845 N N . GLU A 1 105 ? 0.811 6.563 2.809 1.00 91.19 105 GLU A N 1
ATOM 846 C CA . GLU A 1 105 ? 0.052 7.344 3.777 1.00 91.19 105 GLU A CA 1
ATOM 847 C C . GLU A 1 105 ? -1.088 8.134 3.110 1.00 91.19 105 GLU A C 1
ATOM 849 O O . GLU A 1 105 ? -0.975 8.717 2.020 1.00 91.19 105 GLU A O 1
ATOM 854 N N . GLY A 1 106 ? -2.242 8.118 3.764 1.00 82.56 106 GLY A N 1
ATOM 855 C CA . GLY A 1 106 ? -3.394 8.942 3.456 1.00 82.56 106 GLY A CA 1
ATOM 856 C C . GLY A 1 106 ? -3.332 10.248 4.231 1.00 82.56 106 GLY A C 1
ATOM 857 O O . GLY A 1 106 ? -3.780 10.280 5.371 1.00 82.56 106 GLY A O 1
ATOM 858 N N . ASN A 1 107 ? -2.793 11.295 3.598 1.00 62.59 107 ASN A N 1
ATOM 859 C CA . ASN A 1 107 ? -3.103 12.685 3.957 1.00 62.59 107 ASN A CA 1
ATOM 860 C C . ASN A 1 107 ? -4.577 12.995 3.706 1.00 62.59 107 ASN A C 1
ATOM 862 O O . ASN A 1 107 ? -5.096 12.489 2.677 1.00 62.59 107 ASN A O 1
#

Secondary structure (DSSP, 8-state):
--------SSHHHHHHHHHHHHHHTGGGS-GGGTT-PPPPHHHHHHHHHHHHSTT-EEPPHHHHHHHGGG-TTT--TT-EEEEEEETTEEEEEEEETTEEEEEEEE-

pLDDT: mean 77.77, std 20.11, range [41.66, 97.25]

Sequence (107 aa):
MKNVWAKNSKNSQMNKLAILLFFFCISCVDLNQFGCLAPSDYDKSTAQSYYDTIGTSLVSDATHNKVRKKFPCYYRAGDKIYAYHTFWGVKYILVRHGEAITYVEGN